Protein 2AR1 (pdb70)

B-factor: mean 22.37, std 7.72, range [10.81, 53.21]

Organism: Leishmania major (NCBI:txid5664)

Solvent-accessible surface area: 8846 Å² total; per-residue (Å²): 212,69,148,83,85,60,53,20,0,0,41,15,50,30,137,95,40,14,2,66,50,0,34,178,99,156,73,7,43,14,55,15,10,70,26,120,37,0,43,63,31,0,134,56,4,16,86,12,1,55,1,0,0,10,17,20,106,53,186,91,39,0,0,3,0,16,2,37,0,53,124,92,33,60,60,1,117,18,0,73,60,148,131,25,121,59,60,10,112,147,17,57,163,147,170,9,38,10,47,0,0,31,0,80,59,57,27,116,14,110,81,36,7,39,43,128,58,0,120,56,66,192,90,0,107,190,3,14,14,44,99,72,196,146,4,27,0,1,66,9,52,58,75,14,20,58,29,0,47,118,4,20,98,65,65,69,207

CATH classification: 3.10.590.10

Sequence (157 aa):
RAEDIHYWLLKSEPHKFSIDDLAKQKTSPWDGVRNYAARNNMRAMSVGDKVLFYHSNTKEPGVAGLAEVVRLAYDDFTALDKTSEYFDPKATKEKNPWKMVDVKFVARWDTVLTLHELKSRRELQKMALFTQRRLSVQPVSASEYAYILRMNEEQQR

Foldseek 3Di:
DQVDAFEKEAEDAVVVPALVNLVVVQKDKPAQQDDLLLQVLQQVHYFFHKYFYWHPPDPFTAGFAIKTWHFGKDARCLCVVPPDPSHPPPADPVRGSGIITMIGGDTGQPDGPGPVVLCVDPQNVPFPVVVPPSNRMGTDGPSSVVVVVVSSVVVVD

InterPro domains:
  IPR002740 EVE domain [PF01878] (13-157)
  IPR015947 PUA-like superfamily [SSF88697] (9-159)
  IPR047197 Thymocyte nuclear protein 1-like, EVE domain [cd21133] (13-157)
  IPR052181 5-Hydroxymethylcytosine binding [PTHR14087] (5-162)

Secondary structure (DSSP, 8-state):
-TTS--EEEEEE-TTTS-HHHHHHHSEEE------HHHHHHHHH--TT-EEEEEE-SSSS-EEEEEEEEEEEEEE-GGGG-TTSTT--TT--SS----EEEEEEEEEEEEEEEEHHHHTT-GGGTT-HHHH-SS-SEEEE-HHHHHHHHHHHHHHT-

Structure (mmCIF, N/CA/C/O backbone):
data_2AR1
#
_entry.id   2AR1
#
_cell.length_a   31.199
_cell.length_b   64.607
_cell.length_c   72.559
_cell.angle_alpha   90.00
_cell.angle_beta   90.00
_cell.angle_gamma   90.00
#
_symmetry.space_group_name_H-M   'P 21 21 2'
#
loop_
_entity.id
_entity.type
_entity.pdbx_description
1 polymer 'hypothetical protein'
2 non-polymer GLYCEROL
3 water water
#
loop_
_atom_site.group_PDB
_atom_site.id
_atom_site.type_symbol
_atom_site.label_atom_id
_atom_site.label_alt_id
_atom_site.label_comp_id
_atom_site.label_asym_id
_atom_site.label_entity_id
_atom_site.label_seq_id
_atom_site.pdbx_PDB_ins_code
_atom_site.Cartn_x
_atom_site.Cartn_y
_atom_site.Cartn_z
_atom_site.occupancy
_atom_site.B_iso_or_equiv
_atom_site.auth_seq_id
_atom_site.auth_comp_id
_atom_site.auth_asym_id
_atom_site.auth_atom_id
_atom_site.pdbx_PDB_model_num
ATOM 1 N N . ARG A 1 15 ? 13.523 4.695 7.516 1.00 33.69 7 ARG A N 1
ATOM 2 C CA . ARG A 1 15 ? 12.756 5.238 8.670 1.00 31.68 7 ARG A CA 1
ATOM 3 C C . ARG A 1 15 ? 13.217 6.623 9.125 1.00 29.02 7 ARG A C 1
ATOM 4 O O . ARG A 1 15 ? 12.688 7.610 8.593 1.00 25.71 7 ARG A O 1
ATOM 12 N N . ALA A 1 16 ? 14.152 6.736 10.085 1.00 26.65 8 ALA A N 1
ATOM 13 C CA . ALA A 1 16 ? 14.354 8.045 10.762 1.00 26.55 8 ALA A CA 1
ATOM 14 C C . ALA A 1 16 ? 15.077 9.042 9.852 1.00 24.42 8 ALA A C 1
ATOM 15 O O . ALA A 1 16 ? 15.141 10.234 10.147 1.00 25.03 8 ALA A O 1
ATOM 17 N N . GLU A 1 17 ? 15.568 8.546 8.721 1.00 24.74 9 GLU A N 1
ATOM 18 C CA . GLU A 1 17 ? 16.294 9.374 7.765 1.00 24.53 9 GLU A CA 1
ATOM 19 C C . GLU A 1 17 ? 15.280 10.189 6.967 1.00 23.95 9 GLU A C 1
ATOM 20 O O . GLU A 1 17 ? 15.651 11.177 6.374 1.00 24.04 9 GLU A O 1
ATOM 26 N N . ASP A 1 18 ? 14.002 9.789 7.016 1.00 21.13 10 ASP A N 1
ATOM 27 C CA . ASP A 1 18 ? 12.932 10.461 6.318 1.00 23.04 10 ASP A CA 1
ATOM 28 C C . ASP A 1 18 ? 12.020 11.122 7.351 1.00 21.41 10 ASP A C 1
ATOM 29 O O . ASP A 1 18 ? 11.857 10.559 8.418 1.00 21.10 10 ASP A O 1
ATOM 34 N N . ILE A 1 19 ? 11.533 12.327 7.029 1.00 22.44 11 ILE A N 1
ATOM 35 C CA . ILE A 1 19 ? 10.652 13.089 7.884 1.00 20.33 11 ILE A CA 1
ATOM 36 C C . ILE A 1 19 ? 9.289 12.397 7.829 1.00 21.28 11 ILE A C 1
ATOM 37 O O . ILE A 1 19 ? 8.828 12.052 6.776 1.00 21.33 11 ILE A O 1
ATOM 42 N N . HIS A 1 20 ? 8.688 12.168 8.989 1.00 17.83 12 HIS A N 1
ATOM 43 C CA . HIS A 1 20 ? 7.338 11.605 9.116 1.00 19.61 12 HIS A CA 1
ATOM 44 C C . HIS A 1 20 ? 6.351 12.598 9.715 1.00 18.00 12 HIS A C 1
ATOM 45 O O . HIS A 1 20 ? 6.735 13.688 10.179 1.00 19.40 12 HIS A O 1
ATOM 52 N N . TYR A 1 21 ? 5.081 12.254 9.694 1.00 16.25 13 TYR A N 1
ATOM 53 C CA . TYR A 1 21 ? 4.034 13.230 9.958 1.00 15.24 13 TYR A CA 1
ATOM 54 C C . TYR A 1 21 ? 3.092 12.651 10.948 1.00 16.41 13 TYR A C 1
ATOM 55 O O . TYR A 1 21 ? 2.778 11.424 10.872 1.00 14.77 13 TYR A O 1
ATOM 64 N N . TRP A 1 22 ? 2.554 13.500 11.815 1.00 17.54 14 TRP A N 1
ATOM 65 C CA . TRP A 1 22 ? 1.634 13.066 12.905 1.00 16.93 14 TRP A CA 1
ATOM 66 C C . TRP A 1 22 ? 0.602 14.108 13.224 1.00 16.48 14 TRP A C 1
ATOM 67 O O . TRP A 1 22 ? 0.783 15.295 12.910 1.00 19.15 14 TRP A O 1
ATOM 78 N N . LEU A 1 23 ? -0.424 13.629 13.913 1.00 18.13 15 LEU A N 1
ATOM 79 C CA . LEU A 1 23 ? -1.389 14.544 14.470 1.00 15.91 15 LEU A CA 1
ATOM 80 C C . LEU A 1 23 ? -1.446 14.340 15.992 1.00 17.08 15 LEU A C 1
ATOM 81 O O . LEU A 1 23 ? -1.654 13.191 16.475 1.00 18.40 15 LEU A O 1
ATOM 86 N N . LEU A 1 24 ? -1.436 15.429 16.727 1.00 17.83 16 LEU A N 1
ATOM 87 C CA . LEU A 1 24 ? -1.499 15.396 18.171 1.00 19.29 16 LEU A CA 1
ATOM 88 C C . LEU A 1 24 ? -2.746 16.165 18.586 1.00 17.12 16 LEU A C 1
ATOM 89 O O . LEU A 1 24 ? -2.919 17.350 18.222 1.00 16.69 16 LEU A O 1
ATOM 94 N N . LYS A 1 25 ? -3.598 15.551 19.380 1.00 18.83 17 LYS A N 1
ATOM 95 C CA . LYS A 1 25 ? -4.823 16.177 19.879 1.00 17.65 17 LYS A CA 1
ATOM 96 C C . LYS A 1 25 ? -4.547 16.858 21.221 1.00 19.25 17 LYS A C 1
ATOM 97 O O . LYS A 1 25 ? -3.800 16.318 22.061 1.00 19.34 17 LYS A O 1
ATOM 103 N N . SER A 1 26 ? -5.143 18.048 21.417 1.00 20.84 18 SER A N 1
ATOM 104 C CA . SER A 1 26 ? -5.016 18.761 22.685 1.00 18.03 18 SER A CA 1
ATOM 105 C C . SER A 1 26 ? -6.293 19.499 22.908 1.00 18.28 18 SER A C 1
ATOM 106 O O . SER A 1 26 ? -6.828 20.047 21.948 1.00 20.74 18 SER A O 1
ATOM 109 N N . GLU A 1 27 ? -6.793 19.543 24.139 1.00 18.02 19 GLU A N 1
ATOM 110 C CA . GLU A 1 27 ? -8.029 20.317 24.380 1.00 17.76 19 GLU A CA 1
ATOM 111 C C . GLU A 1 27 ? -7.610 21.771 24.626 1.00 16.77 19 GLU A C 1
ATOM 112 O O . GLU A 1 27 ? -6.836 22.041 25.564 1.00 19.12 19 GLU A O 1
ATOM 118 N N . PRO A 1 28 ? -8.075 22.700 23.777 1.00 18.86 20 PRO A N 1
ATOM 119 C CA . PRO A 1 28 ? -7.480 24.046 23.908 1.00 18.10 20 PRO A CA 1
ATOM 120 C C . PRO A 1 28 ? -7.718 24.848 25.182 1.00 19.86 20 PRO A C 1
ATOM 121 O O . PRO A 1 28 ? -7.029 25.817 25.417 1.00 19.68 20 PRO A O 1
ATOM 125 N N . HIS A 1 29 ? -8.683 24.485 25.993 1.00 20.63 21 HIS A N 1
ATOM 126 C 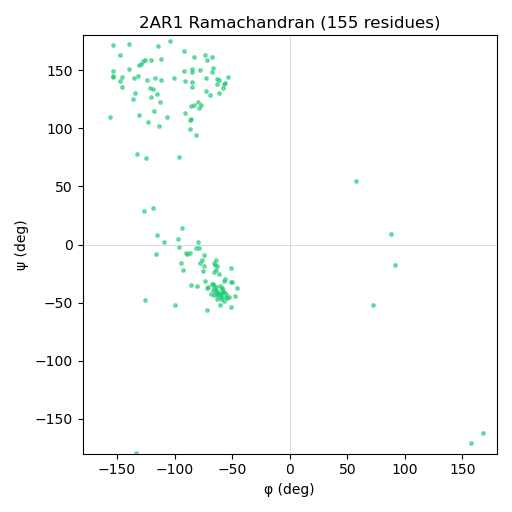CA . HIS A 1 29 ? -8.874 25.163 27.263 1.00 20.05 21 HIS A CA 1
ATOM 127 C C . HIS A 1 29 ? -7.820 24.698 28.284 1.00 21.22 21 HIS A C 1
ATOM 128 O O . HIS A 1 29 ? -7.627 25.319 29.322 1.00 22.74 21 HIS A O 1
ATOM 135 N N . LYS A 1 30 ? -7.125 23.618 27.959 1.00 20.21 22 LYS A N 1
ATOM 136 C CA . LYS A 1 30 ? -6.012 23.093 28.755 1.00 20.66 22 LYS A CA 1
ATOM 137 C C . LYS A 1 30 ? -4.709 23.521 28.149 1.00 21.50 22 LYS A C 1
ATOM 138 O O . LYS A 1 30 ? -3.868 24.087 28.848 1.00 19.86 22 LYS A O 1
ATOM 144 N N . PHE A 1 31 ? -4.544 23.270 26.849 1.00 21.44 23 PHE A N 1
ATOM 145 C CA . PHE A 1 31 ? -3.309 23.613 26.170 1.00 19.51 23 PHE A CA 1
ATOM 146 C C . PHE A 1 31 ? -3.590 23.766 24.693 1.00 17.77 23 PHE A C 1
ATOM 147 O O . PHE A 1 31 ? -3.918 22.798 23.995 1.00 18.99 23 PHE A O 1
ATOM 155 N N . SER A 1 32 ? -3.518 25.014 24.226 1.00 17.37 24 SER A N 1
ATOM 156 C CA . SER A 1 32 ? -3.820 25.326 22.849 1.00 16.09 24 SER A CA 1
ATOM 157 C C . SER A 1 32 ? -2.579 25.578 22.030 1.00 16.99 24 SER A C 1
ATOM 158 O O . SER A 1 32 ? -1.466 25.685 22.541 1.00 20.10 24 SER A O 1
ATOM 161 N N . ILE A 1 33 ? -2.783 25.768 20.735 1.00 18.58 25 ILE A N 1
ATOM 162 C CA . ILE A 1 33 ? -1.660 26.157 19.877 1.00 17.89 25 ILE A CA 1
ATOM 163 C C . ILE A 1 33 ? -0.975 27.471 20.385 1.00 17.64 25 ILE A C 1
ATOM 164 O O . ILE A 1 33 ? 0.203 27.621 20.256 1.00 18.02 25 ILE A O 1
ATOM 169 N N . ASP A 1 34 ? -1.728 28.354 21.026 1.00 18.13 26 ASP A N 1
ATOM 170 C CA . ASP A 1 34 ? -1.172 29.631 21.530 1.00 16.72 26 ASP A CA 1
ATOM 171 C C . ASP A 1 34 ? -0.298 29.442 22.773 1.00 17.86 26 ASP A C 1
ATOM 172 O O . ASP A 1 34 ? 0.617 30.212 23.012 1.00 20.97 26 ASP A O 1
ATOM 177 N N . ASP A 1 35 ? -0.637 28.430 23.582 1.00 17.69 27 ASP A N 1
ATOM 178 C CA . ASP A 1 35 ? 0.221 27.991 24.700 1.00 18.46 27 ASP A CA 1
ATOM 179 C C . ASP A 1 35 ? 1.557 27.477 24.167 1.00 20.11 27 ASP A C 1
ATOM 180 O O . ASP A 1 35 ? 2.589 27.787 24.742 1.00 17.99 27 ASP A O 1
ATOM 185 N N . LEU A 1 36 ? 1.524 26.623 23.126 1.00 19.79 28 LEU A N 1
ATOM 186 C CA . LEU A 1 36 ? 2.816 26.158 22.534 1.00 19.88 28 LEU A CA 1
ATOM 187 C C . LEU A 1 36 ? 3.647 27.306 21.986 1.00 19.65 28 LEU A C 1
ATOM 188 O O . LEU A 1 36 ? 4.863 27.405 22.213 1.00 19.62 28 LEU A O 1
ATOM 193 N N . ALA A 1 37 ? 2.945 28.198 21.271 1.00 19.90 29 ALA A N 1
ATOM 194 C CA . ALA A 1 37 ? 3.559 29.398 20.706 1.00 19.05 29 ALA A CA 1
ATOM 195 C C . ALA A 1 37 ? 4.243 30.186 21.799 1.00 18.84 29 ALA A C 1
ATOM 196 O O . ALA A 1 37 ? 5.391 30.620 21.630 1.00 16.56 29 ALA A O 1
ATOM 198 N N . LYS A 1 38 ? 3.557 30.353 22.925 1.00 19.97 30 LYS A N 1
ATOM 199 C CA . LYS A 1 38 ? 4.093 31.181 24.022 1.00 21.27 30 LYS A CA 1
ATOM 200 C C . LYS A 1 38 ? 5.298 30.497 24.648 1.00 20.45 30 LYS A C 1
ATOM 201 O O . LYS A 1 38 ? 6.306 31.166 24.894 1.00 18.64 30 LYS A O 1
ATOM 207 N N . GLN A 1 39 ? 5.203 29.174 24.857 1.00 20.92 31 GLN A N 1
ATOM 208 C CA . GLN A 1 39 ? 6.290 28.358 25.437 1.00 21.46 31 GLN A CA 1
ATOM 209 C C . GLN A 1 39 ? 7.454 28.077 24.459 1.00 19.70 31 GLN A C 1
ATOM 210 O O . GLN A 1 39 ? 8.561 27.809 24.898 1.00 18.20 31 GLN A O 1
ATOM 216 N N . LYS A 1 40 ? 7.186 28.161 23.154 1.00 19.46 32 LYS A N 1
ATOM 217 C CA . LYS A 1 40 ? 8.119 27.881 22.068 1.00 17.82 32 LYS A CA 1
ATOM 218 C C . LYS A 1 40 ? 8.413 26.378 21.902 1.00 17.30 32 LYS A C 1
ATOM 219 O O . LYS A 1 40 ? 8.267 25.860 20.811 1.00 18.71 32 LYS A O 1
ATOM 225 N N . THR A 1 41 ? 8.790 25.711 22.993 1.00 17.30 33 THR A N 1
ATOM 226 C CA . THR A 1 41 ? 8.815 24.247 23.050 1.00 18.27 33 THR A CA 1
ATOM 227 C C . THR A 1 41 ? 8.062 23.750 24.295 1.00 18.13 33 THR A C 1
ATOM 228 O O . THR A 1 41 ? 8.012 24.436 25.339 1.00 18.91 33 THR A O 1
ATOM 232 N N . SER A 1 42 ? 7.573 22.516 24.223 1.00 19.85 34 SER A N 1
ATOM 233 C CA . SER A 1 42 ? 6.892 21.924 25.349 1.00 18.66 34 SER A CA 1
ATOM 234 C C . SER A 1 42 ? 7.028 20.403 25.272 1.00 18.29 34 SER A C 1
ATOM 235 O O . SER A 1 42 ? 6.994 19.849 24.185 1.00 22.09 34 SER A O 1
ATOM 238 N N . PRO A 1 43 ? 7.163 19.742 26.428 1.00 18.05 35 PRO A N 1
ATOM 239 C CA . PRO A 1 43 ? 7.006 18.267 26.410 1.00 18.78 35 PRO A CA 1
ATOM 240 C C . PRO A 1 43 ? 5.551 17.965 26.060 1.00 18.55 35 PRO A C 1
ATOM 241 O O . PRO A 1 43 ? 4.701 18.742 26.395 1.00 19.61 35 PRO A O 1
ATOM 245 N N . TRP A 1 44 ? 5.269 16.823 25.437 1.00 18.99 36 TRP A N 1
ATOM 246 C CA . TRP A 1 44 ? 3.896 16.445 25.168 1.00 18.59 36 TRP A CA 1
ATOM 247 C C . TRP A 1 44 ? 3.381 15.509 26.267 1.00 19.38 36 TRP A C 1
ATOM 248 O O . TRP A 1 44 ? 3.279 14.285 26.070 1.00 17.43 36 TRP A O 1
ATOM 259 N N . ASP A 1 45 ? 3.084 16.103 27.431 1.00 18.02 37 ASP A N 1
ATOM 260 C CA . ASP A 1 45 ? 2.726 15.334 28.610 1.00 18.23 37 ASP A CA 1
ATOM 261 C C . ASP A 1 45 ? 1.256 14.950 28.601 1.00 15.57 37 ASP A C 1
ATOM 262 O O . ASP A 1 45 ? 0.463 15.494 27.863 1.00 17.84 37 ASP A O 1
ATOM 267 N N . GLY A 1 46 ? 0.942 13.948 29.403 1.00 17.66 38 GLY A N 1
ATOM 268 C CA . GLY A 1 46 ? -0.429 13.590 29.727 1.00 15.27 38 GLY A CA 1
ATOM 269 C C . GLY A 1 46 ? -1.149 12.630 28.816 1.00 15.67 38 GLY A C 1
ATOM 270 O O . GLY A 1 46 ? -2.365 12.472 28.956 1.00 17.03 38 GLY A O 1
ATOM 271 N N . VAL A 1 47 ? -0.439 12.012 27.870 1.00 17.40 39 VAL A N 1
ATOM 272 C CA . VAL A 1 47 ? -0.997 10.977 27.009 1.00 17.40 39 VAL A CA 1
ATOM 273 C C . VAL A 1 47 ? -1.077 9.678 27.798 1.00 18.36 39 VAL A C 1
ATOM 274 O O . VAL A 1 47 ? -0.083 9.228 28.314 1.00 17.47 39 VAL A O 1
ATOM 278 N N . ARG A 1 48 ? -2.275 9.143 27.944 1.00 17.33 40 ARG A N 1
ATOM 279 C CA . ARG A 1 48 ? -2.526 7.952 28.778 1.00 17.68 40 ARG A CA 1
ATOM 280 C C . ARG A 1 48 ? -3.251 6.847 28.030 1.00 17.82 40 ARG A C 1
ATOM 281 O O . ARG A 1 48 ? -3.988 6.066 28.612 1.00 17.34 40 ARG A O 1
ATOM 289 N N . ASN A 1 49 ? -3.022 6.814 26.739 1.00 18.61 41 ASN A N 1
ATOM 290 C CA . ASN A 1 49 ? -3.479 5.745 25.857 1.00 16.30 41 ASN A CA 1
ATOM 291 C C . ASN A 1 49 ? -2.219 5.097 25.361 1.00 15.33 41 ASN A C 1
ATOM 292 O O . ASN A 1 49 ? -1.313 5.729 24.864 1.00 13.49 41 ASN A O 1
ATOM 297 N N . TYR A 1 50 ? -2.163 3.761 25.473 1.00 15.31 42 TYR A N 1
ATOM 298 C CA . TYR A 1 50 ? -0.915 3.094 25.176 1.00 14.19 42 TYR A CA 1
ATOM 299 C C . TYR A 1 50 ? -0.512 3.078 23.667 1.00 14.12 42 TYR A C 1
ATOM 300 O O . TYR A 1 50 ? 0.665 3.121 23.294 1.00 12.90 42 TYR A O 1
ATOM 309 N N . ALA A 1 51 ? -1.494 2.946 22.800 1.00 19.31 43 ALA A N 1
ATOM 310 C CA . ALA A 1 51 ? -1.279 3.072 21.353 1.00 19.02 43 ALA A CA 1
ATOM 311 C C . ALA A 1 51 ? -0.714 4.430 21.044 1.00 16.76 43 ALA A C 1
ATOM 312 O O . ALA A 1 51 ? 0.276 4.523 20.305 1.00 16.30 43 ALA A O 1
ATOM 314 N N . ALA A 1 52 ? -1.277 5.494 21.633 1.00 16.11 44 ALA A N 1
ATOM 315 C CA . ALA A 1 52 ? -0.733 6.843 21.416 1.00 15.59 44 ALA A CA 1
ATOM 316 C C . ALA A 1 52 ? 0.700 6.993 21.940 1.00 15.29 44 ALA A C 1
ATOM 317 O O . ALA A 1 52 ? 1.580 7.665 21.336 1.00 16.72 44 ALA A O 1
ATOM 319 N N . ARG A 1 53 ? 0.919 6.452 23.124 1.00 14.18 45 ARG A N 1
ATOM 320 C CA . ARG A 1 53 ? 2.243 6.386 23.712 1.00 15.16 45 ARG A CA 1
ATOM 321 C C . ARG A 1 53 ? 3.268 5.730 22.753 1.00 16.65 45 ARG A C 1
ATOM 322 O O . ARG A 1 53 ? 4.428 6.166 22.627 1.00 14.77 45 ARG A O 1
ATOM 330 N N . ASN A 1 54 ? 2.844 4.613 22.144 1.00 15.63 46 ASN A N 1
ATOM 331 C CA . ASN A 1 54 ? 3.696 3.878 21.223 1.00 15.71 46 ASN A CA 1
ATOM 332 C C . ASN A 1 54 ? 3.974 4.679 19.952 1.00 18.31 46 ASN A C 1
ATOM 333 O O . ASN A 1 54 ? 5.120 4.678 19.449 1.00 17.96 46 ASN A O 1
ATOM 338 N N . ASN A 1 55 ? 2.963 5.387 19.458 1.00 17.61 47 ASN A N 1
ATOM 339 C CA . ASN A 1 55 ? 3.160 6.392 18.371 1.00 18.44 47 ASN A CA 1
ATOM 340 C C . ASN A 1 55 ? 4.225 7.458 18.758 1.00 18.46 47 ASN A C 1
ATOM 341 O O . ASN A 1 55 ? 5.209 7.701 18.010 1.00 18.36 47 ASN A O 1
ATOM 346 N N . MET A 1 56 ? 4.187 7.951 19.993 1.00 17.22 48 MET A N 1
ATOM 347 C CA . MET A 1 56 ? 5.243 8.869 20.418 1.00 16.61 48 MET A CA 1
ATOM 348 C C . MET A 1 56 ? 6.628 8.248 20.467 1.00 16.40 48 MET A C 1
ATOM 349 O O . MET A 1 56 ? 7.574 8.902 20.108 1.00 18.51 48 MET A O 1
ATOM 354 N N . ARG A 1 57 ? 6.715 6.984 20.859 1.00 15.58 49 ARG A N 1
ATOM 355 C CA . ARG A 1 57 ? 8.004 6.248 20.826 1.00 17.07 49 ARG A CA 1
ATOM 356 C C . ARG A 1 57 ? 8.485 6.050 19.386 1.00 17.10 49 ARG A C 1
ATOM 357 O O . ARG A 1 57 ? 9.649 5.861 19.164 1.00 17.94 49 ARG A O 1
ATOM 365 N N . ALA A 1 58 ? 7.561 6.088 18.433 1.00 17.06 50 ALA A N 1
ATOM 366 C CA . ALA A 1 58 ? 7.917 5.955 17.008 1.00 17.92 50 ALA A CA 1
ATOM 367 C C . ALA A 1 58 ? 8.299 7.308 16.332 1.00 19.12 50 ALA A C 1
ATOM 368 O O . ALA A 1 58 ? 8.674 7.315 15.171 1.00 22.77 50 ALA A O 1
ATOM 370 N N . MET A 1 59 ? 8.122 8.423 17.024 1.00 16.46 51 MET A N 1
ATOM 371 C CA . MET A 1 59 ? 8.383 9.715 16.434 1.00 15.57 51 MET A CA 1
ATOM 372 C C . MET A 1 59 ? 9.870 9.904 16.442 1.00 16.45 51 MET A C 1
ATOM 373 O O . MET A 1 59 ? 10.533 9.390 17.316 1.00 18.78 51 MET A O 1
ATOM 378 N N . SER A 1 60 ? 10.358 10.66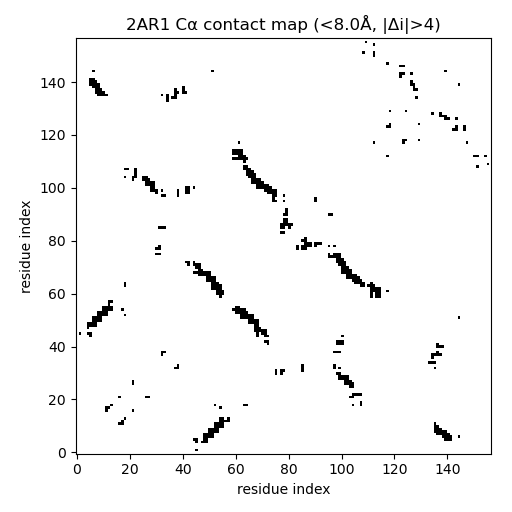0 15.452 1.00 15.26 52 SER A N 1
ATOM 379 C CA . SER A 1 60 ? 11.753 11.084 15.333 1.00 12.28 52 SER A CA 1
ATOM 380 C C . SER A 1 60 ? 11.909 12.582 15.319 1.00 13.23 52 SER A C 1
ATOM 381 O O . SER A 1 60 ? 11.045 13.302 14.853 1.00 14.94 52 SER A O 1
ATOM 384 N N . VAL A 1 61 ? 13.132 13.036 15.648 1.00 14.37 53 VAL A N 1
ATOM 385 C CA . VAL A 1 61 ? 13.390 14.494 15.678 1.00 15.72 53 VAL A CA 1
ATOM 386 C C . VAL A 1 61 ? 13.192 14.992 14.265 1.00 16.90 53 VAL A C 1
ATOM 387 O O . VAL A 1 61 ? 13.590 14.347 13.312 1.00 15.92 53 VAL A O 1
ATOM 391 N N . GLY A 1 62 ? 12.533 16.144 14.146 1.00 17.74 54 GLY A N 1
ATOM 392 C CA . GLY A 1 62 ? 12.248 16.723 12.838 1.00 19.63 54 GLY A CA 1
ATOM 393 C C . GLY A 1 62 ? 10.916 16.318 12.249 1.00 17.09 54 GLY A C 1
ATOM 394 O O . GLY A 1 62 ? 10.408 16.932 11.289 1.00 18.69 54 GLY A O 1
ATOM 395 N N . ASP A 1 63 ? 10.322 15.244 12.767 1.00 17.03 55 ASP A N 1
ATOM 396 C CA . ASP A 1 63 ? 8.956 14.943 12.349 1.00 17.46 55 ASP A CA 1
ATOM 397 C C . ASP A 1 63 ? 7.896 16.091 12.502 1.00 19.66 55 ASP A C 1
ATOM 398 O O . ASP A 1 63 ? 7.911 16.909 13.461 1.00 17.68 55 ASP A O 1
ATOM 403 N N . LYS A 1 64 ? 7.003 16.116 11.533 1.00 16.21 56 LYS A N 1
ATOM 404 C CA . LYS A 1 64 ? 6.060 17.260 11.420 1.00 18.96 56 LYS A CA 1
ATOM 405 C C . LYS A 1 64 ? 4.832 16.881 12.188 1.00 18.52 56 LYS A C 1
ATOM 406 O O . LYS A 1 64 ? 4.430 15.716 12.191 1.00 18.26 56 LYS A O 1
ATOM 412 N N . VAL A 1 65 ? 4.141 17.866 12.773 1.00 15.70 57 VAL A N 1
ATOM 413 C CA . VAL A 1 65 ? 3.004 17.638 13.628 1.00 16.32 57 VAL A CA 1
ATOM 414 C C . VAL A 1 65 ? 1.863 18.619 13.317 1.00 17.93 57 VAL A C 1
ATOM 415 O O . VAL A 1 65 ? 2.090 19.837 13.330 1.00 18.58 57 VAL A O 1
ATOM 419 N N . LEU A 1 66 ? 0.681 18.093 13.043 1.00 15.72 58 LEU A N 1
ATOM 420 C CA . LEU A 1 66 ? -0.642 18.847 13.023 1.00 15.00 58 LEU A CA 1
ATOM 421 C C . LEU A 1 66 ? -1.076 18.987 14.442 1.00 16.66 58 LEU A C 1
ATOM 422 O O . LEU A 1 66 ? -1.272 18.004 15.148 1.00 18.09 58 LEU A O 1
ATOM 427 N N . PHE A 1 67 ? -1.275 20.260 14.859 1.00 15.83 59 PHE A N 1
ATOM 428 C CA . PHE A 1 67 ? -1.746 20.550 16.194 1.00 17.34 59 PHE A CA 1
ATOM 429 C C . PHE A 1 67 ? -3.299 20.592 16.097 1.00 17.54 59 PHE A C 1
ATOM 430 O O . PHE A 1 67 ? -3.862 21.508 15.502 1.00 18.51 59 PHE A O 1
ATOM 438 N N . TYR A 1 68 ? -3.960 19.659 16.724 1.00 18.73 60 TYR A N 1
ATOM 439 C CA . TYR A 1 68 ? -5.397 19.497 16.582 1.00 16.95 60 TYR A CA 1
ATOM 440 C C . TYR A 1 68 ? -6.071 19.817 17.877 1.00 19.77 60 TYR A C 1
ATOM 441 O O . TYR A 1 68 ? -5.789 19.187 18.878 1.00 19.05 60 TYR A O 1
ATOM 450 N N . HIS A 1 69 ? -7.002 20.806 17.839 1.00 18.42 61 HIS A N 1
ATOM 451 C CA . HIS A 1 69 ? -7.860 21.098 18.970 1.00 17.46 61 HIS A CA 1
ATOM 452 C C . HIS A 1 69 ? -9.072 20.177 19.032 1.00 21.21 61 HIS A C 1
ATOM 453 O O . HIS A 1 69 ? -9.882 20.126 18.084 1.00 18.32 61 HIS A O 1
ATOM 460 N N . SER A 1 70 ? -9.172 19.438 20.147 1.00 22.98 62 SER A N 1
ATOM 461 C CA . SER A 1 70 ? -10.242 18.511 20.404 1.00 25.45 62 SER A CA 1
ATOM 462 C C . SER A 1 70 ? -11.140 18.965 21.530 1.00 24.78 62 SER A C 1
ATOM 463 O O . SER A 1 70 ? -10.748 19.855 22.330 1.00 22.09 62 SER A O 1
ATOM 466 N N . ASN A 1 71 ? -12.362 18.405 21.556 1.00 27.15 63 ASN A N 1
ATOM 467 C CA . ASN A 1 71 ? -13.254 18.567 22.691 1.00 27.96 63 ASN A CA 1
ATOM 468 C C . ASN A 1 71 ? -13.492 20.070 22.927 1.00 27.09 63 ASN A C 1
ATOM 469 O O . ASN A 1 71 ? -13.294 20.626 24.021 1.00 26.25 63 ASN A O 1
ATOM 474 N N . THR A 1 72 ? -13.931 20.729 21.866 1.00 28.21 64 THR A N 1
ATOM 475 C CA . THR A 1 72 ? -14.124 22.173 21.894 1.00 26.12 64 THR A CA 1
ATOM 476 C C . THR A 1 72 ? -15.190 22.562 20.881 1.00 23.74 64 THR A C 1
ATOM 477 O O . THR A 1 72 ? -15.558 21.730 20.058 1.00 24.87 64 THR A O 1
ATOM 481 N N . LYS A 1 73 ? -15.623 23.825 20.896 1.00 23.12 65 LYS A N 1
ATOM 482 C CA . LYS A 1 73 ? -16.600 24.337 19.946 1.00 24.20 65 LYS A CA 1
ATOM 483 C C . LYS A 1 73 ? -16.184 24.236 18.486 1.00 24.24 65 LYS A C 1
ATOM 484 O O . LYS A 1 73 ? -17.016 24.010 17.625 1.00 27.32 65 LYS A O 1
ATOM 490 N N . GLU A 1 74 ? -14.911 24.474 18.196 1.00 24.07 66 GLU A N 1
ATOM 491 C CA . GLU A 1 74 ? -14.430 24.474 16.826 1.00 24.02 66 GLU A CA 1
ATOM 492 C C . GLU A 1 74 ? -13.259 23.481 16.729 1.00 21.65 66 GLU A C 1
ATOM 493 O O . GLU A 1 74 ? -12.083 23.879 16.708 1.00 19.86 66 GLU A O 1
ATOM 499 N N . PRO A 1 75 ? -13.571 22.196 16.746 1.00 21.33 67 PRO A N 1
ATOM 500 C CA . PRO A 1 75 ? -12.475 21.251 16.649 1.00 19.73 67 PRO A CA 1
ATOM 501 C C . PRO A 1 75 ? -11.862 21.354 15.269 1.00 18.48 67 PRO A C 1
ATOM 502 O O . PRO A 1 75 ? -12.547 21.564 14.302 1.00 19.17 67 PRO A O 1
ATOM 506 N N . GLY A 1 76 ? -10.574 21.106 15.187 1.00 18.83 68 GLY A N 1
ATOM 507 C CA . GLY A 1 76 ? -9.916 20.974 13.927 1.00 17.54 68 GLY A CA 1
ATOM 508 C C . GLY A 1 76 ? -8.428 21.251 14.115 1.00 16.32 68 GLY A C 1
ATOM 509 O O . GLY A 1 76 ? -7.928 21.343 15.259 1.00 16.85 68 GLY A O 1
ATOM 510 N N . VAL A 1 77 ? -7.716 21.358 13.001 1.00 17.96 69 VAL A N 1
ATOM 511 C CA . VAL A 1 77 ? -6.264 21.686 13.000 1.00 16.24 69 VAL A CA 1
ATOM 512 C C . VAL A 1 77 ? -6.013 23.201 13.207 1.00 14.96 69 VAL A C 1
ATOM 513 O O . VAL A 1 77 ? -6.498 24.048 12.384 1.00 16.67 69 VAL A O 1
ATOM 517 N N . ALA A 1 78 ? -5.340 23.471 14.297 1.00 17.37 70 ALA A N 1
ATOM 518 C CA . ALA A 1 78 ? -5.031 24.880 14.737 1.00 15.24 70 ALA A CA 1
ATOM 519 C C . ALA A 1 78 ? -3.673 25.462 14.319 1.00 17.76 70 ALA A C 1
ATOM 520 O O . ALA A 1 78 ? -3.444 26.676 14.332 1.00 16.93 70 ALA A O 1
ATOM 522 N N . GLY A 1 79 ? -2.804 24.593 13.917 1.00 15.42 71 GLY A N 1
ATOM 523 C CA . GLY A 1 79 ? -1.390 24.977 13.610 1.00 14.60 71 GLY A CA 1
ATOM 524 C C . GLY A 1 79 ? -0.506 23.801 13.445 1.00 16.74 71 GLY A C 1
ATOM 525 O O . GLY A 1 79 ? -0.941 22.678 13.281 1.00 15.67 71 GLY A O 1
ATOM 526 N N . LEU A 1 80 ? 0.752 24.072 13.541 1.00 16.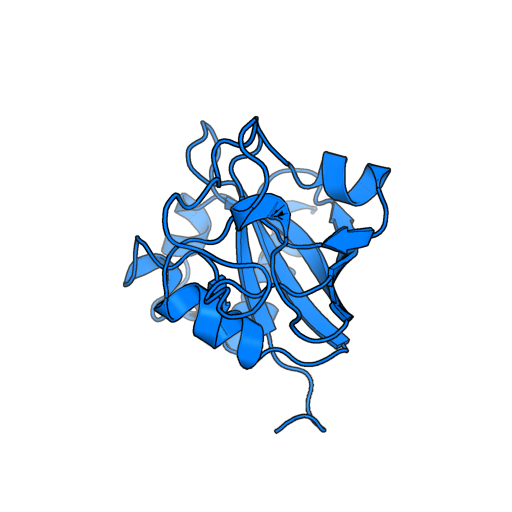88 72 LEU A N 1
ATOM 527 C CA . LEU A 1 80 ? 1.797 23.148 13.219 1.00 16.40 72 LEU A CA 1
ATOM 528 C C . LEU A 1 80 ? 2.872 23.180 14.302 1.00 18.74 72 LEU A C 1
ATOM 529 O O . LEU A 1 80 ? 3.195 24.230 14.878 1.00 15.76 72 LEU A O 1
ATOM 534 N N . ALA A 1 81 ? 3.409 21.983 14.569 1.00 16.36 73 ALA A N 1
ATOM 535 C CA . ALA A 1 81 ? 4.554 21.833 15.426 1.00 18.05 73 ALA A CA 1
ATOM 536 C C . ALA A 1 81 ? 5.594 20.892 14.774 1.00 17.13 73 ALA A C 1
ATOM 537 O O . ALA A 1 81 ? 5.399 20.359 13.665 1.00 15.56 73 ALA A O 1
ATOM 539 N N . GLU A 1 82 ? 6.659 20.689 15.502 1.00 20.74 74 GLU A N 1
ATOM 540 C CA . GLU A 1 82 ? 7.779 19.833 15.008 1.00 19.53 74 GLU A CA 1
ATOM 541 C C . GLU A 1 82 ? 8.399 19.096 16.177 1.00 18.71 74 GLU A C 1
ATOM 542 O O . GLU A 1 82 ? 8.491 19.626 17.238 1.00 17.54 74 GLU A O 1
ATOM 548 N N . VAL A 1 83 ? 8.675 17.797 16.027 1.00 15.57 75 VAL A N 1
ATOM 549 C CA . VAL A 1 83 ? 9.285 17.079 17.123 1.00 17.79 75 VAL A CA 1
ATOM 550 C C . VAL A 1 83 ? 10.749 17.563 17.325 1.00 17.72 75 VAL A C 1
ATOM 551 O O . VAL A 1 83 ? 11.580 17.606 16.373 1.00 18.93 75 VAL A O 1
ATOM 555 N N . VAL A 1 84 ? 11.106 17.932 18.563 1.00 18.01 76 VAL A N 1
ATOM 556 C CA . VAL A 1 84 ? 12.499 18.287 18.859 1.00 18.64 76 VAL A CA 1
ATOM 557 C C . VAL A 1 84 ? 13.319 17.419 19.856 1.00 18.82 76 VAL A C 1
ATOM 558 O O . VAL A 1 84 ? 14.504 17.593 19.975 1.00 18.89 76 VAL A O 1
ATOM 562 N N . ARG A 1 85 ? 12.672 16.478 20.528 1.00 21.08 77 ARG A N 1
ATOM 563 C CA . ARG A 1 85 ? 13.393 15.496 21.300 1.00 19.52 77 ARG A CA 1
ATOM 564 C C . ARG A 1 85 ? 12.643 14.168 21.253 1.00 18.18 77 ARG A C 1
ATOM 565 O O . ARG A 1 85 ? 11.421 14.131 21.333 1.00 19.63 77 ARG A O 1
ATOM 573 N N . LEU A 1 86 ? 13.416 13.080 21.219 1.00 21.14 78 LEU A N 1
ATOM 574 C CA . LEU A 1 86 ? 12.837 11.767 21.295 1.00 22.86 78 LEU A CA 1
ATOM 575 C C . LEU A 1 86 ? 12.193 11.430 22.638 1.00 21.24 78 LEU A C 1
ATOM 576 O O . LEU A 1 86 ? 12.543 11.988 23.646 1.00 21.07 78 LEU A O 1
ATOM 581 N N . ALA A 1 87 ? 11.322 10.415 22.626 1.00 21.33 79 ALA A N 1
ATOM 582 C CA . ALA A 1 87 ? 10.508 10.067 23.774 1.00 19.34 79 ALA A CA 1
ATOM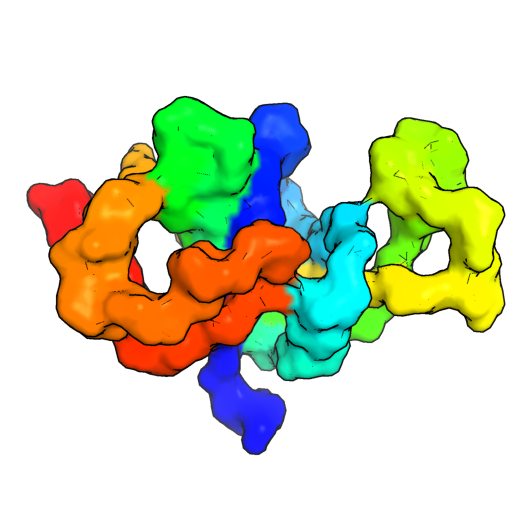 583 C C . ALA A 1 87 ? 11.309 9.743 25.050 1.00 16.19 79 ALA A C 1
ATOM 584 O O . ALA A 1 87 ? 12.387 9.101 25.019 1.00 17.98 79 ALA A O 1
ATOM 586 N N . TYR A 1 88 ? 10.858 10.309 26.163 1.00 16.06 80 TYR A N 1
ATOM 587 C CA . TYR A 1 88 ? 11.437 10.079 27.444 1.00 18.25 80 TYR A CA 1
ATOM 588 C C . TYR A 1 88 ? 10.314 9.949 28.443 1.00 17.31 80 TYR A C 1
ATOM 589 O O . TYR A 1 88 ? 9.168 10.201 28.107 1.00 20.66 80 TYR A O 1
ATOM 598 N N . ASP A 1 89 ? 10.639 9.585 29.673 1.00 18.38 81 ASP A N 1
ATOM 599 C CA . ASP A 1 89 ? 9.610 9.290 30.677 1.00 18.45 81 ASP A CA 1
ATOM 600 C C . ASP A 1 89 ? 8.744 10.492 30.960 1.00 17.30 81 ASP A C 1
ATOM 601 O O . ASP A 1 89 ? 9.269 11.602 31.135 1.00 17.25 81 ASP A O 1
ATOM 606 N N . ASP A 1 90 ? 7.428 10.292 30.931 1.00 16.61 82 ASP A N 1
ATOM 607 C CA . ASP A 1 90 ? 6.483 11.365 31.249 1.00 15.21 82 ASP A CA 1
ATOM 608 C C . ASP A 1 90 ? 6.341 11.483 32.755 1.00 16.84 82 ASP A C 1
ATOM 609 O O . ASP A 1 90 ? 5.504 10.825 33.371 1.00 13.15 82 ASP A O 1
ATOM 614 N N . PHE A 1 91 ? 7.124 12.379 33.354 1.00 15.49 83 PHE A N 1
ATOM 615 C CA . PHE A 1 91 ? 7.105 12.588 34.796 1.00 17.39 83 PHE A CA 1
ATOM 616 C C . PHE A 1 91 ? 5.789 13.123 35.396 1.00 14.71 83 PHE A C 1
ATOM 617 O O . PHE A 1 91 ? 5.637 13.074 36.614 1.00 16.91 83 PHE A O 1
ATOM 625 N N . THR A 1 92 ? 4.845 13.617 34.584 1.00 16.54 84 THR A N 1
ATOM 626 C CA . THR A 1 92 ? 3.562 13.998 35.118 1.00 17.46 84 THR A CA 1
ATOM 627 C C . THR A 1 92 ? 2.814 12.790 35.673 1.00 16.21 84 THR A C 1
ATOM 628 O O . THR A 1 92 ? 1.991 12.933 36.553 1.00 17.10 84 THR A O 1
ATOM 632 N N . ALA A 1 93 ? 3.158 11.593 35.238 1.00 17.41 85 ALA A N 1
ATOM 633 C CA . ALA A 1 93 ? 2.516 10.412 35.786 1.00 17.10 85 ALA A CA 1
ATOM 634 C C . ALA A 1 93 ? 2.783 10.279 37.293 1.00 19.14 85 ALA A C 1
ATOM 635 O O . ALA A 1 93 ? 2.043 9.576 38.013 1.00 19.94 85 ALA A O 1
ATOM 637 N N . LEU A 1 94 ? 3.894 10.864 37.749 1.00 19.95 86 LEU A N 1
ATOM 638 C CA . LEU A 1 94 ? 4.301 10.839 39.162 1.00 20.01 86 LEU A CA 1
ATOM 639 C C . LEU A 1 94 ? 3.877 12.108 39.941 1.00 19.08 86 LEU A C 1
ATOM 640 O O . LEU A 1 94 ? 4.110 12.209 41.155 1.00 18.47 86 LEU A O 1
ATOM 645 N N . ASP A 1 95 ? 3.257 13.076 39.261 1.00 18.27 87 ASP A N 1
ATOM 646 C CA . ASP A 1 95 ? 2.824 14.288 39.923 1.00 17.83 87 ASP A CA 1
ATOM 647 C C . ASP A 1 95 ? 1.433 14.053 40.508 1.00 17.35 87 ASP A C 1
ATOM 648 O O . ASP A 1 95 ? 0.432 14.018 39.793 1.00 16.08 87 ASP A O 1
ATOM 653 N N . LYS A 1 96 ? 1.389 13.927 41.822 1.00 19.30 88 LYS A N 1
ATOM 654 C CA . LYS A 1 96 ? 0.152 13.664 42.545 1.00 20.20 88 LYS A CA 1
ATOM 655 C C . LYS A 1 96 ? -0.883 14.766 42.414 1.00 19.83 88 LYS A C 1
ATOM 656 O O . LYS A 1 96 ? -2.036 14.503 42.674 1.00 22.57 88 LYS A O 1
ATOM 662 N N . THR A 1 97 ? -0.479 15.975 42.014 1.00 18.74 89 THR A N 1
ATOM 663 C CA . THR A 1 97 ? -1.401 17.122 41.774 1.00 18.31 89 THR A CA 1
ATOM 664 C C . THR A 1 97 ? -1.948 17.226 40.347 1.00 17.43 89 THR A C 1
ATOM 665 O O . THR A 1 97 ? -2.825 18.084 40.064 1.00 19.53 89 THR A O 1
ATOM 669 N N . SER A 1 98 ? -1.425 16.380 39.456 1.00 18.81 90 SER A N 1
ATOM 670 C CA . SER A 1 98 ? -1.782 16.345 38.052 1.00 18.21 90 SER A CA 1
ATOM 671 C C . SER A 1 98 ? -3.011 15.497 37.806 1.00 19.34 90 SER A C 1
ATOM 672 O O . SER A 1 98 ? -3.196 14.408 38.367 1.00 17.34 90 SER A O 1
ATOM 675 N N . GLU A 1 99 ? -3.842 15.998 36.925 1.00 21.76 91 GLU A N 1
ATOM 676 C CA . GLU A 1 99 ? -4.857 15.200 36.208 1.00 21.55 91 GLU A CA 1
ATOM 677 C C . GLU A 1 99 ? -4.317 13.945 35.571 1.00 20.49 91 GLU A C 1
ATOM 678 O O . GLU A 1 99 ? -5.044 12.968 35.435 1.00 21.37 91 GLU A O 1
ATOM 684 N N . TYR A 1 100 ? -3.068 13.991 35.142 1.00 20.04 92 TYR A N 1
ATOM 685 C CA . TYR A 1 100 ? -2.457 12.858 34.464 1.00 20.16 92 TYR A CA 1
ATOM 686 C C . TYR A 1 100 ? -1.685 11.922 35.422 1.00 18.97 92 TYR A C 1
ATOM 687 O O . TYR A 1 100 ? -0.958 11.031 34.982 1.00 16.15 92 TYR A O 1
ATOM 696 N N . PHE A 1 101 ? -1.905 12.068 36.725 1.00 18.79 93 PHE A N 1
ATOM 697 C CA . PHE A 1 101 ? -1.299 11.201 37.718 1.00 19.02 93 PHE A CA 1
ATOM 698 C C . PHE A 1 101 ? -1.664 9.760 37.415 1.00 20.40 93 PHE A C 1
ATOM 699 O O . PHE A 1 101 ? -2.785 9.474 37.059 1.00 20.43 93 PHE A O 1
ATOM 707 N N . ASP A 1 102 ? -0.700 8.868 37.544 1.00 20.05 94 ASP A N 1
ATOM 708 C CA . ASP A 1 102 ? -0.944 7.420 37.410 1.00 23.00 94 ASP A CA 1
ATOM 709 C C . ASP A 1 102 ? -0.485 6.752 38.703 1.00 24.38 94 ASP A C 1
ATOM 710 O O . ASP A 1 102 ? 0.724 6.657 38.931 1.00 23.61 94 ASP A O 1
ATOM 715 N N . PRO A 1 103 ? -1.450 6.336 39.565 1.00 26.48 95 PRO A N 1
ATOM 716 C CA . PRO A 1 103 ? -1.254 5.748 40.901 1.00 27.59 95 PRO A CA 1
ATOM 717 C C . PRO A 1 103 ? -0.280 4.594 40.939 1.00 28.45 95 PRO A C 1
ATOM 718 O O . PRO A 1 103 ? 0.247 4.257 42.004 1.00 28.53 95 PRO A O 1
ATOM 722 N N . LYS A 1 104 ? -0.047 3.994 39.782 1.00 29.37 96 LYS A N 1
ATOM 723 C CA . LYS A 1 104 ? 0.743 2.796 39.704 1.00 30.85 96 LYS A CA 1
ATOM 724 C C . LYS A 1 104 ? 2.045 2.940 38.934 1.00 30.82 96 LYS A C 1
ATOM 725 O O . LYS A 1 104 ? 2.700 1.942 38.639 1.00 29.48 96 LYS A O 1
ATOM 731 N N . ALA A 1 105 ? 2.395 4.168 38.570 1.00 30.90 97 ALA A N 1
ATOM 732 C CA . ALA A 1 105 ? 3.667 4.440 37.916 1.00 31.80 97 ALA A CA 1
ATOM 733 C C . ALA A 1 105 ? 4.713 4.615 39.005 1.00 32.58 97 ALA A C 1
ATOM 734 O O . ALA A 1 105 ? 4.398 5.073 40.108 1.00 32.21 97 ALA A O 1
ATOM 736 N N . THR A 1 106 ? 5.953 4.276 38.662 1.00 33.62 98 THR A N 1
ATOM 737 C CA . THR A 1 106 ? 7.092 4.369 39.560 1.00 34.69 98 THR A CA 1
ATOM 738 C C . THR A 1 106 ? 8.189 5.207 38.904 1.00 35.40 98 THR A C 1
ATOM 739 O O . THR A 1 106 ? 8.209 5.353 37.690 1.00 34.22 98 THR A O 1
ATOM 743 N N . LYS A 1 107 ? 9.101 5.752 39.712 1.00 37.05 99 LYS A N 1
ATOM 744 C CA . LYS A 1 107 ? 10.365 6.312 39.200 1.00 37.58 99 LYS A CA 1
ATOM 745 C C . LYS A 1 107 ? 11.027 5.313 38.224 1.00 37.28 99 LYS A C 1
ATOM 746 O O . LYS A 1 107 ? 11.453 5.691 37.124 1.00 37.63 99 LYS A O 1
ATOM 752 N N . GLU A 1 108 ? 11.049 4.037 38.612 1.00 36.29 100 GLU A N 1
ATOM 753 C CA . GLU A 1 108 ? 11.773 2.974 37.889 1.00 35.84 100 GLU A CA 1
ATOM 754 C C . GLU A 1 108 ? 10.937 2.218 36.861 1.00 33.64 100 GLU A C 1
ATOM 755 O O . GLU A 1 108 ? 11.490 1.612 35.954 1.00 31.50 100 GLU A O 1
ATOM 761 N N . LYS A 1 109 ? 9.619 2.247 37.029 1.00 32.33 101 LYS A N 1
ATOM 762 C CA . LYS A 1 109 ? 8.658 1.618 36.103 1.00 31.54 101 LYS A CA 1
ATOM 763 C C . LYS A 1 109 ? 7.525 2.592 35.774 1.00 28.26 101 LYS A C 1
ATOM 764 O O . LYS A 1 109 ? 6.412 2.516 36.330 1.00 28.18 101 LYS A O 1
ATOM 770 N N . ASN A 1 110 ? 7.848 3.529 34.889 1.00 24.33 102 ASN A N 1
ATOM 771 C CA . ASN A 1 110 ? 6.887 4.506 34.367 1.00 22.75 102 ASN A CA 1
ATOM 772 C C . ASN A 1 110 ? 6.550 4.136 32.921 1.00 20.92 102 ASN A C 1
ATOM 773 O O . ASN A 1 110 ? 7.391 4.261 32.048 1.00 21.60 102 ASN A O 1
ATOM 778 N N . PRO A 1 111 ? 5.319 3.665 32.656 1.00 20.71 103 PRO A N 1
ATOM 779 C CA . PRO A 1 111 ? 5.060 3.242 31.302 1.00 20.45 103 PRO A CA 1
ATOM 780 C C . PRO A 1 111 ? 4.895 4.414 30.335 1.00 21.86 103 PRO A C 1
ATOM 781 O O . PRO A 1 111 ? 5.045 4.255 29.131 1.00 22.22 103 PRO A O 1
ATOM 785 N N . TRP A 1 112 ? 4.627 5.597 30.889 1.00 18.17 104 TRP A N 1
ATOM 786 C CA . TRP A 1 112 ? 4.265 6.746 30.069 1.00 17.53 104 TRP A CA 1
ATOM 787 C C . TRP A 1 112 ? 5.506 7.474 29.555 1.00 15.08 104 TRP A C 1
ATOM 788 O O . TRP A 1 112 ? 6.510 7.679 30.283 1.00 16.00 104 TRP A O 1
ATOM 799 N N . LYS A 1 113 ? 5.445 7.816 28.274 1.00 16.63 105 LYS A N 1
ATOM 800 C CA . LYS A 1 113 ? 6.568 8.429 27.556 1.00 19.45 105 LYS A CA 1
ATOM 801 C C . LYS A 1 113 ? 6.091 9.651 26.799 1.00 20.73 105 LYS A C 1
ATOM 802 O O . LYS A 1 113 ? 4.887 9.755 26.450 1.00 19.67 105 LYS A O 1
ATOM 808 N N . MET A 1 114 ? 7.002 10.594 26.536 1.00 18.50 106 MET A N 1
ATOM 809 C CA . MET A 1 114 ? 6.601 11.762 25.790 1.00 19.06 106 MET A CA 1
ATOM 810 C C . MET A 1 114 ? 7.788 12.353 25.043 1.00 16.22 106 MET A C 1
ATOM 811 O O . MET A 1 114 ? 8.922 12.280 25.494 1.00 19.10 106 MET A O 1
ATOM 816 N N . VAL A 1 115 ? 7.456 12.952 23.904 1.00 19.39 107 VAL A N 1
ATOM 817 C CA . VAL A 1 115 ? 8.384 13.785 23.137 1.00 18.81 107 VAL A CA 1
ATOM 818 C C . VAL A 1 115 ? 8.268 15.243 23.532 1.00 19.50 107 VAL A C 1
ATOM 819 O O . VAL A 1 115 ? 7.391 15.616 24.319 1.00 17.14 107 VAL A O 1
ATOM 823 N N . ASP A 1 116 ? 9.270 16.014 23.094 1.00 18.46 108 ASP A N 1
ATOM 824 C CA . ASP A 1 116 ? 9.179 17.514 23.097 1.00 20.16 108 ASP A CA 1
ATOM 825 C C . ASP A 1 116 ? 8.844 17.974 21.715 1.00 20.87 108 ASP A C 1
ATOM 826 O O . ASP A 1 116 ? 9.317 17.431 20.747 1.00 17.15 108 ASP A O 1
ATOM 831 N N . VAL A 1 117 ? 8.015 19.036 21.628 1.00 21.29 109 VAL A N 1
ATOM 832 C CA . VAL A 1 117 ? 7.682 19.600 20.316 1.00 20.33 109 VAL A CA 1
ATOM 833 C C . VAL A 1 117 ? 7.951 21.078 20.356 1.00 17.46 109 VAL A C 1
ATOM 834 O O . VAL A 1 117 ? 8.015 21.670 21.426 1.00 18.01 109 VAL A O 1
ATOM 838 N N . LYS A 1 118 ? 8.141 21.626 19.171 1.00 19.18 110 LYS A N 1
ATOM 839 C CA . LYS A 1 118 ? 8.367 23.055 19.005 1.00 17.11 110 LYS A CA 1
ATOM 840 C C . LYS A 1 118 ? 7.226 23.644 18.189 1.00 18.17 110 LYS A C 1
ATOM 841 O O . LYS A 1 118 ? 6.639 22.978 17.336 1.00 17.41 110 LYS A O 1
ATOM 847 N N . PHE A 1 119 ? 6.822 24.867 18.521 1.00 18.15 111 PHE A N 1
ATOM 848 C CA . PHE A 1 119 ? 5.889 25.600 17.748 1.00 15.95 111 PHE A CA 1
ATOM 849 C C . PHE A 1 119 ? 6.423 25.845 16.350 1.00 16.51 111 PHE A C 1
ATOM 850 O O . PHE A 1 119 ? 7.590 26.242 16.220 1.00 17.32 111 PHE A O 1
ATOM 858 N N . VAL A 1 120 ? 5.563 25.765 15.345 1.00 14.53 112 VAL A N 1
ATOM 859 C CA . VAL A 1 120 ? 5.970 26.082 13.953 1.00 14.63 112 VAL A CA 1
ATOM 860 C C . VAL A 1 120 ? 5.060 27.150 13.333 1.00 18.38 112 VAL A C 1
ATOM 861 O O . VAL A 1 120 ? 5.557 28.101 12.740 1.00 16.93 112 VAL A O 1
ATOM 865 N N . ALA A 1 121 ? 3.749 26.938 13.484 1.00 15.57 113 ALA A N 1
ATOM 866 C CA . ALA A 1 121 ? 2.742 27.855 12.906 1.00 14.74 113 ALA A CA 1
ATOM 867 C C . ALA A 1 121 ? 1.409 27.864 13.661 1.00 16.88 113 ALA A C 1
ATOM 868 O O . ALA A 1 121 ? 0.989 26.861 14.193 1.00 17.86 113 ALA A O 1
ATOM 870 N N . ARG A 1 122 ? 0.800 29.071 13.702 1.00 15.45 114 ARG A N 1
ATOM 871 C CA . ARG A 1 122 ? -0.463 29.303 14.327 1.00 16.38 114 ARG A CA 1
ATOM 872 C C . ARG A 1 122 ? -1.361 29.762 13.180 1.00 13.77 114 ARG A C 1
ATOM 873 O O . ARG A 1 122 ? -1.089 30.802 12.570 1.00 15.83 114 ARG A O 1
ATOM 881 N N . TRP A 1 123 ? -2.383 29.003 12.837 1.00 15.75 115 TRP A N 1
ATOM 882 C CA . TRP A 1 123 ? -3.136 29.323 11.675 1.00 12.95 115 TRP A CA 1
ATOM 883 C C . TRP A 1 123 ? -4.200 30.365 12.076 1.00 13.91 115 TRP A C 1
ATOM 884 O O . TRP A 1 123 ? -4.742 30.329 13.212 1.00 15.41 115 TRP A O 1
ATOM 895 N N . ASP A 1 124 ? -4.575 31.252 11.165 1.00 18.19 116 ASP A N 1
ATOM 896 C CA . ASP A 1 124 ? -5.489 32.361 11.518 1.00 17.48 116 ASP A CA 1
ATOM 897 C C . ASP A 1 124 ? -6.857 31.909 12.066 1.00 17.23 116 ASP A C 1
ATOM 898 O O . ASP A 1 124 ? -7.445 32.542 12.949 1.00 18.20 116 ASP A O 1
ATOM 903 N N . THR A 1 125 ? -7.385 30.825 11.495 1.00 16.35 117 THR A N 1
ATOM 904 C CA . THR A 1 125 ? -8.606 30.225 11.983 1.00 19.60 117 THR A CA 1
ATOM 905 C C . THR A 1 125 ? -8.352 28.740 11.889 1.00 17.92 117 THR A C 1
ATOM 906 O O . THR A 1 125 ? -7.473 28.277 11.111 1.00 16.80 117 THR A O 1
ATOM 910 N N . VAL A 1 126 ?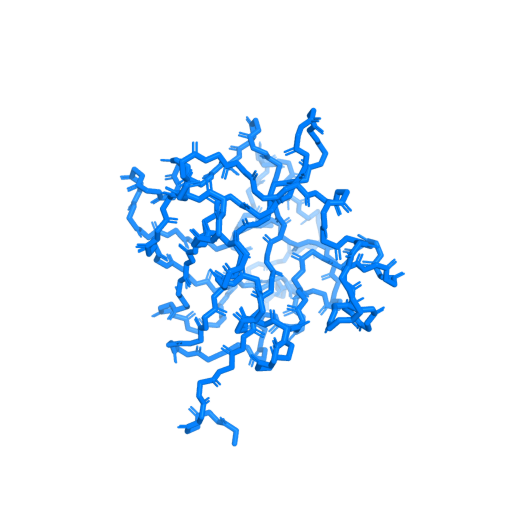 -9.000 28.026 12.771 1.00 16.75 118 VAL A N 1
ATOM 911 C CA . VAL A 1 126 ? -8.872 26.577 12.802 1.00 19.52 118 VAL A CA 1
ATOM 912 C C . VAL A 1 126 ? -9.411 26.030 11.489 1.00 20.44 118 VAL A C 1
ATOM 913 O O . VAL A 1 126 ? -10.376 26.513 10.913 1.00 18.34 118 VAL A O 1
ATOM 917 N N . LEU A 1 127 ? -8.762 25.008 10.996 1.00 19.92 119 LEU A N 1
ATOM 918 C CA . LEU A 1 127 ? -9.284 24.244 9.850 1.00 20.77 119 LEU A CA 1
ATOM 919 C C . LEU A 1 127 ? -10.237 23.166 10.387 1.00 18.76 119 LEU A C 1
ATOM 920 O O . LEU A 1 127 ? -9.784 22.209 11.009 1.00 19.21 119 LEU A O 1
ATOM 925 N N . THR A 1 128 ? -11.546 23.346 10.173 1.00 21.06 120 THR A N 1
ATOM 926 C CA . THR A 1 128 ? -12.458 22.616 10.975 1.00 18.49 120 THR A CA 1
ATOM 927 C C . THR A 1 128 ? -12.478 21.139 10.617 1.00 19.11 120 THR A C 1
ATOM 928 O O . THR A 1 128 ? -12.154 20.752 9.473 1.00 17.65 120 THR A O 1
ATOM 932 N N . LEU A 1 129 ? -12.953 20.361 11.587 1.00 19.44 121 LEU A N 1
ATOM 933 C CA . LEU A 1 129 ? -13.163 18.910 11.415 1.00 18.33 121 LEU A CA 1
ATOM 934 C C . LEU A 1 129 ? -14.128 18.648 10.258 1.00 18.92 121 LEU A C 1
ATOM 935 O O . LEU A 1 129 ? -13.844 17.739 9.431 1.00 16.66 121 LEU A O 1
ATOM 940 N N . HIS A 1 130 ? -15.188 19.468 10.185 1.00 17.84 122 HIS A N 1
ATOM 941 C CA . HIS A 1 130 ? -16.211 19.317 9.101 1.00 19.36 122 HIS A CA 1
ATOM 942 C C . HIS A 1 130 ? -15.488 19.362 7.738 1.00 21.78 122 HIS A C 1
ATOM 943 O O . HIS A 1 130 ? -15.693 18.495 6.881 1.00 20.13 122 HIS A O 1
ATOM 950 N N . GLU A 1 131 ? -14.577 20.329 7.543 1.00 19.41 123 GLU A N 1
ATOM 951 C CA . GLU A 1 131 ? -13.872 20.391 6.280 1.00 17.17 123 GLU A CA 1
ATOM 952 C C . GLU A 1 131 ? -12.950 19.211 6.097 1.00 17.63 123 GLU A C 1
ATOM 953 O O . GLU A 1 131 ? -12.755 18.795 4.952 1.00 20.47 123 GLU A 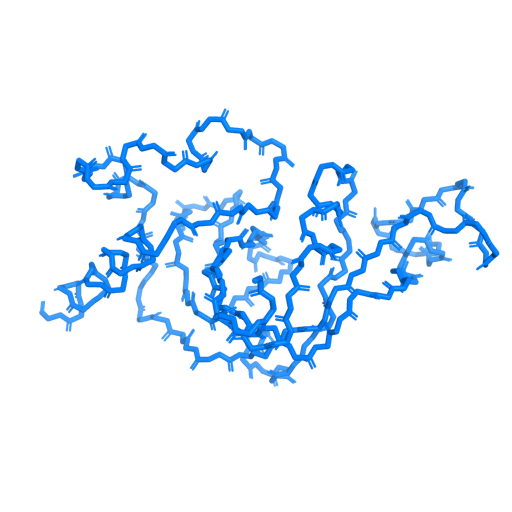O 1
ATOM 959 N N . LEU A 1 132 ? -12.363 18.714 7.193 1.00 16.21 124 LEU A N 1
ATOM 960 C CA . LEU A 1 132 ? -11.390 17.620 7.051 1.00 17.72 124 LEU A CA 1
ATOM 961 C C . LEU A 1 132 ? -12.152 16.390 6.523 1.00 19.75 124 LEU A C 1
ATOM 962 O O . LEU A 1 132 ? -11.575 15.578 5.772 1.00 19.74 124 LEU A O 1
ATOM 967 N N . LYS A 1 133 ? -13.372 16.262 6.981 1.00 18.92 125 LYS A N 1
ATOM 968 C CA . LYS A 1 133 ? -14.244 15.118 6.575 1.00 18.93 125 LYS A CA 1
ATOM 969 C C . LYS A 1 133 ? -14.924 15.273 5.181 1.00 19.92 125 LYS A C 1
ATOM 970 O O . LYS A 1 133 ? -15.735 14.438 4.761 1.00 17.46 125 LYS A O 1
ATOM 976 N N . SER A 1 134 ? -14.619 16.379 4.508 1.00 18.18 126 SER A N 1
ATOM 977 C CA . SER A 1 134 ? -15.218 16.736 3.231 1.00 14.98 126 SER A CA 1
ATOM 978 C C . SER A 1 134 ? -14.126 16.819 2.137 1.00 14.13 126 SER A C 1
ATOM 979 O O . SER A 1 134 ? -14.241 17.572 1.167 1.00 16.05 126 SER A O 1
ATOM 982 N N . ARG A 1 135 ? -13.074 16.006 2.256 1.00 14.64 127 ARG A N 1
ATOM 983 C 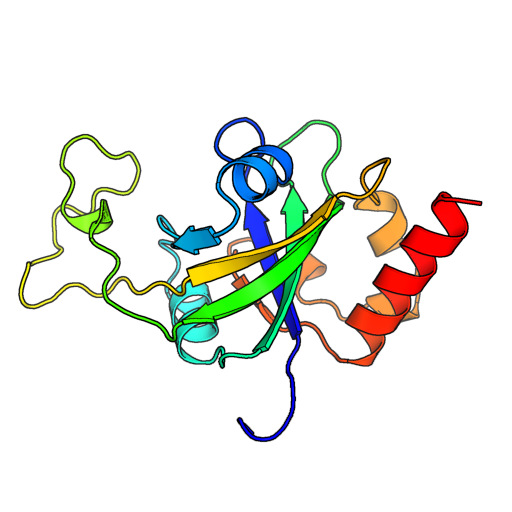CA . ARG A 1 135 ? -12.062 15.945 1.201 1.00 15.48 127 ARG A CA 1
ATOM 984 C C . ARG A 1 135 ? -11.767 14.483 0.941 1.00 16.16 127 ARG A C 1
ATOM 985 O O . ARG A 1 135 ? -11.473 13.720 1.848 1.00 15.63 127 ARG A O 1
ATOM 993 N N . ARG A 1 136 ? -11.785 14.098 -0.303 1.00 15.12 128 ARG A N 1
ATOM 994 C CA . ARG A 1 136 ? -11.514 12.672 -0.655 1.00 15.16 128 ARG A CA 1
ATOM 995 C C . ARG A 1 136 ? -10.108 12.249 -0.196 1.00 16.83 128 ARG A C 1
ATOM 996 O O . ARG A 1 136 ? -9.903 11.083 0.244 1.00 15.75 128 ARG A O 1
ATOM 1004 N N . GLU A 1 137 ? -9.153 13.178 -0.284 1.00 14.58 129 GLU A N 1
ATOM 1005 C CA . GLU A 1 137 ? -7.737 12.957 -0.012 1.00 15.26 129 GLU A CA 1
ATOM 1006 C C . GLU A 1 137 ? -7.502 12.601 1.442 1.00 16.33 129 GLU A C 1
ATOM 1007 O O . GLU A 1 137 ? -6.489 12.031 1.775 1.00 17.59 129 GLU A O 1
ATOM 1013 N N . LEU A 1 138 ? -8.500 12.904 2.289 1.00 15.22 130 LEU A N 1
ATOM 1014 C CA . LEU A 1 138 ? -8.326 12.703 3.716 1.00 18.33 130 LEU A CA 1
ATOM 1015 C C . LEU A 1 138 ? -9.177 11.540 4.224 1.00 17.14 130 LEU A C 1
ATOM 1016 O O . LEU A 1 138 ? -9.174 11.302 5.428 1.00 17.77 130 LEU A O 1
ATOM 1021 N N . GLN A 1 139 ? -9.925 10.835 3.347 1.00 20.53 131 GLN A N 1
ATOM 1022 C CA . GLN A 1 139 ? -10.892 9.781 3.706 1.00 19.35 131 GLN A CA 1
ATOM 1023 C C . GLN A 1 139 ? -10.335 8.706 4.632 1.00 20.04 131 GLN A C 1
ATOM 1024 O O . GLN A 1 139 ? -11.076 8.127 5.428 1.00 20.77 131 GLN A O 1
ATOM 1030 N N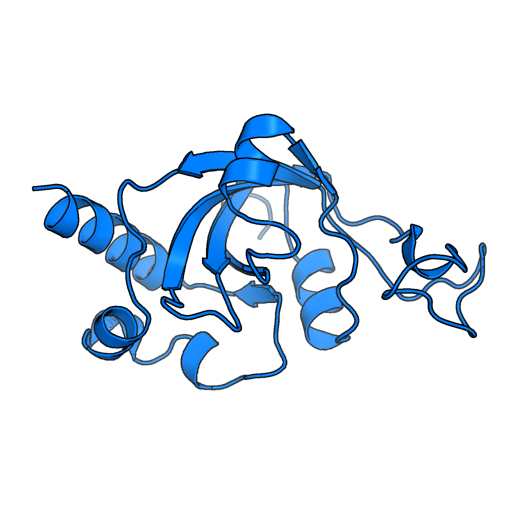 . LYS A 1 140 ? -9.047 8.411 4.513 1.00 18.41 132 LYS A N 1
ATOM 1031 C CA . LYS A 1 140 ? -8.382 7.311 5.292 1.00 18.93 132 LYS A CA 1
ATOM 1032 C C . LYS A 1 140 ? -7.658 7.780 6.547 1.00 20.42 132 LYS A C 1
ATOM 1033 O O . LYS A 1 140 ? -6.881 7.019 7.106 1.00 20.25 132 LYS A O 1
ATOM 1039 N N . MET A 1 141 ? -7.733 9.058 6.915 1.00 14.09 133 MET A N 1
ATOM 1040 C CA . MET A 1 141 ? -7.099 9.498 8.181 1.00 15.28 133 MET A CA 1
ATOM 1041 C C . MET A 1 141 ? -7.630 8.674 9.378 1.00 13.63 133 MET A C 1
ATOM 1042 O O . MET A 1 141 ? -8.801 8.355 9.552 1.00 17.66 133 MET A O 1
ATOM 1047 N N . ALA A 1 142 ? -6.635 8.367 10.214 1.00 19.57 134 ALA A N 1
ATOM 1048 C CA . ALA A 1 142 ? -6.850 7.761 11.508 1.00 16.50 134 ALA A CA 1
ATOM 1049 C C . ALA A 1 142 ? -7.739 8.574 12.367 1.00 17.03 134 ALA A C 1
ATOM 1050 O O . ALA A 1 142 ? -8.411 8.041 13.235 1.00 17.31 134 ALA A O 1
ATOM 1052 N N . LEU A 1 143 ? -7.667 9.884 12.171 1.00 20.92 135 LEU A N 1
ATOM 1053 C CA . LEU A 1 143 ? -8.538 10.803 12.873 1.00 21.41 135 LEU A CA 1
ATOM 1054 C C . LEU A 1 143 ? -9.986 10.362 12.881 1.00 21.48 135 LEU A C 1
ATOM 1055 O O . LEU A 1 143 ? -10.674 10.449 13.877 1.00 21.29 135 LEU A O 1
ATOM 1060 N N . PHE A 1 144 ? -10.430 9.792 11.783 1.00 22.27 136 PHE A N 1
ATOM 1061 C CA . PHE A 1 144 ? -11.826 9.464 11.613 1.00 23.55 136 PHE A CA 1
ATOM 1062 C C . PHE A 1 144 ? -12.148 8.089 12.209 1.00 27.23 136 PHE A C 1
ATOM 1063 O O . PHE A 1 144 ? -13.226 7.913 12.754 1.00 29.12 136 PHE A O 1
ATOM 1071 N N . THR A 1 145 ? -11.186 7.161 12.114 1.00 28.96 137 THR A N 1
ATOM 1072 C CA . THR A 1 145 ? -11.283 5.757 12.603 1.00 31.79 137 THR A CA 1
ATOM 1073 C C . THR A 1 145 ? -11.243 5.662 14.139 1.00 32.21 137 THR A C 1
ATOM 1074 O O . THR A 1 145 ? -12.124 5.098 14.776 1.00 32.53 137 THR A O 1
ATOM 1078 N N . GLN A 1 146 ? -10.184 6.210 14.708 1.00 31.80 138 GLN A N 1
ATOM 1079 C CA . GLN A 1 146 ? -9.656 5.837 16.016 1.00 33.25 138 GLN A CA 1
ATOM 1080 C C . GLN A 1 146 ? -9.801 6.968 17.029 1.00 32.92 138 GLN A C 1
ATOM 1081 O O . GLN A 1 146 ? -8.990 7.872 17.069 1.00 29.56 138 GLN A O 1
ATOM 1087 N N . ARG A 1 147 ? -10.800 6.875 17.903 1.00 33.17 139 ARG A N 1
ATOM 1088 C CA . ARG A 1 147 ? -11.147 8.034 18.723 1.00 33.05 139 ARG A CA 1
ATOM 1089 C C . ARG A 1 147 ? -10.258 8.267 19.945 1.00 31.84 139 ARG A C 1
ATOM 1090 O O . ARG A 1 147 ? -9.891 9.415 20.214 1.00 34.70 139 ARG A O 1
ATOM 1098 N N . ARG A 1 148 ? -9.788 7.207 20.591 1.00 29.01 140 ARG A N 1
ATOM 1099 C CA . ARG A 1 148 ? -8.965 7.370 21.813 1.00 27.20 140 ARG A CA 1
ATOM 1100 C C . ARG A 1 148 ? -7.485 7.676 21.483 1.00 24.08 140 ARG A C 1
ATOM 1101 O O . ARG A 1 148 ? -6.637 7.987 22.365 1.00 23.70 140 ARG A O 1
ATOM 1109 N N . LEU A 1 149 ? -7.207 7.672 20.190 1.00 20.08 141 LEU A N 1
ATOM 1110 C CA . LEU A 1 149 ? -5.848 7.735 19.731 1.00 18.86 141 LEU A CA 1
ATOM 1111 C C . LEU A 1 149 ? -5.484 9.182 19.648 1.00 19.79 141 LEU A C 1
ATOM 1112 O O . LEU A 1 149 ? -5.789 9.838 18.652 1.00 23.08 141 LEU A O 1
ATOM 1117 N N . SER A 1 150 ? -4.793 9.678 20.664 1.00 20.34 142 SER A N 1
ATOM 1118 C CA . SER A 1 150 ? -4.486 11.135 20.748 1.00 18.26 142 SER A CA 1
ATOM 1119 C C . SER A 1 150 ? -3.200 11.511 20.063 1.00 17.20 142 SER A C 1
ATOM 1120 O O . SER A 1 150 ? -2.883 12.705 19.934 1.00 15.22 142 SER A O 1
ATOM 1123 N N . VAL A 1 151 ? -2.446 10.511 19.633 1.00 14.52 143 VAL A N 1
ATOM 1124 C CA . VAL A 1 151 ? -1.224 10.707 18.855 1.00 13.82 143 VAL A CA 1
ATOM 1125 C C . VAL A 1 151 ? -1.332 9.771 17.643 1.00 13.80 143 VAL A C 1
ATOM 1126 O O . VAL A 1 151 ? -1.328 8.544 17.835 1.00 14.18 143 VAL A O 1
ATOM 1130 N N . GLN A 1 152 ? -1.490 10.299 16.439 1.00 13.87 144 GLN A N 1
ATOM 1131 C CA . GLN A 1 152 ? -1.831 9.548 15.238 1.00 13.49 144 GLN A CA 1
ATOM 1132 C C . GLN A 1 152 ? -0.841 9.733 14.094 1.00 17.73 144 GLN A C 1
ATOM 1133 O O . GLN A 1 152 ? -0.362 10.862 13.858 1.00 15.00 144 GLN A O 1
ATOM 1139 N N . PRO A 1 153 ? -0.557 8.651 13.337 1.00 16.08 145 PRO A N 1
ATOM 1140 C CA . PRO A 1 153 ? 0.185 8.876 12.097 1.00 17.72 145 PRO A CA 1
ATOM 1141 C C . PRO A 1 153 ? -0.694 9.534 11.054 1.00 16.57 145 PRO A C 1
ATOM 1142 O O . PRO A 1 153 ? -1.938 9.335 11.036 1.00 16.41 145 PRO A O 1
ATOM 1146 N N . VAL A 1 154 ? -0.023 10.431 10.303 1.00 16.62 146 VAL A N 1
ATOM 1147 C CA . VAL A 1 154 ? -0.545 11.124 9.177 1.00 16.56 146 VAL A CA 1
ATOM 1148 C C . VAL A 1 154 ? 0.283 10.750 7.919 1.00 15.47 146 VAL A C 1
ATOM 1149 O O . VAL A 1 154 ? 1.485 10.745 7.920 1.00 16.47 146 VAL A O 1
ATOM 1153 N N . SER A 1 155 ? -0.413 10.447 6.809 1.00 15.87 147 SER A N 1
ATOM 1154 C CA . SER A 1 155 ? 0.384 10.124 5.621 1.00 15.59 147 SER A CA 1
ATOM 1155 C C . SER A 1 155 ? 1.010 11.419 5.054 1.00 16.68 147 SER A C 1
ATOM 1156 O O . SER A 1 155 ? 0.431 12.539 5.276 1.00 15.28 147 SER A O 1
ATOM 1159 N N . ALA A 1 156 ? 2.000 11.287 4.219 1.00 17.29 148 ALA A N 1
ATOM 1160 C CA . ALA A 1 156 ? 2.620 12.447 3.552 1.00 17.09 148 ALA A CA 1
ATOM 1161 C C . ALA A 1 156 ? 1.573 13.217 2.747 1.00 17.98 148 ALA A C 1
ATOM 1162 O O . ALA A 1 156 ? 1.613 14.491 2.768 1.00 19.67 148 ALA A O 1
ATOM 1164 N N . SER A 1 157 ? 0.660 12.526 2.047 1.00 16.68 149 SER A N 1
ATOM 1165 C CA . SER A 1 157 ? -0.350 13.189 1.208 1.00 18.39 149 SER A CA 1
ATOM 1166 C C . SER A 1 157 ? -1.419 13.874 2.043 1.00 18.42 149 SER A C 1
ATOM 1167 O O . SER A 1 157 ? -1.979 14.903 1.625 1.00 17.70 149 SER A O 1
ATOM 1170 N N . GLU A 1 158 ? -1.790 13.237 3.165 1.00 15.84 150 GLU A N 1
ATOM 1171 C CA . GLU A 1 158 ? -2.740 13.798 4.095 1.00 16.60 150 GLU A CA 1
ATOM 1172 C C . GLU A 1 158 ? -2.168 15.149 4.645 1.00 15.55 150 GLU A C 1
ATOM 1173 O O . GLU A 1 158 ? -2.908 16.159 4.659 1.00 15.91 150 GLU A O 1
ATOM 1179 N N . TYR A 1 159 ? -0.975 15.135 5.131 1.00 16.85 151 TYR A N 1
ATOM 1180 C CA . TYR A 1 159 ? -0.222 16.322 5.605 1.00 15.64 151 TYR A CA 1
ATOM 1181 C C . TYR A 1 159 ? -0.272 17.365 4.521 1.00 18.18 151 TYR A C 1
ATOM 1182 O O . TYR A 1 159 ? -0.693 18.493 4.775 1.00 16.01 151 TYR A O 1
ATOM 1191 N N . ALA A 1 160 ? 0.131 17.011 3.311 1.00 18.51 152 ALA A N 1
ATOM 1192 C CA . ALA A 1 160 ? 0.228 17.953 2.155 1.00 19.95 152 ALA A CA 1
ATOM 1193 C C . ALA A 1 160 ? -1.156 18.608 1.923 1.00 19.33 152 ALA A C 1
ATOM 1194 O O . ALA A 1 160 ? -1.254 19.821 1.728 1.00 17.33 152 ALA A O 1
ATOM 1196 N N . TYR A 1 161 ? -2.197 17.776 1.879 1.00 16.46 153 TYR A N 1
ATOM 1197 C CA . TYR A 1 161 ? -3.562 18.256 1.556 1.00 16.51 153 TYR A CA 1
ATOM 1198 C C . TYR A 1 161 ? -4.078 19.257 2.603 1.00 15.24 153 TYR A C 1
ATOM 1199 O O . TYR A 1 161 ? -4.649 20.363 2.295 1.00 16.28 153 TYR A O 1
ATOM 1208 N N . ILE A 1 162 ? -3.777 18.949 3.862 1.00 17.21 154 ILE A N 1
ATOM 1209 C CA . ILE A 1 162 ? -4.186 19.780 5.006 1.00 17.76 154 ILE A CA 1
ATOM 1210 C C . ILE A 1 162 ? -3.506 21.140 4.978 1.00 16.90 154 ILE A C 1
ATOM 1211 O O . ILE A 1 162 ? -4.195 22.127 5.160 1.00 16.36 154 ILE A O 1
ATOM 1216 N N . LEU A 1 163 ? -2.236 21.194 4.682 1.00 14.51 155 LEU A N 1
ATOM 1217 C CA . LEU A 1 163 ? -1.492 22.438 4.569 1.00 13.91 155 LEU A CA 1
ATOM 1218 C C . LEU A 1 163 ? -2.054 23.220 3.391 1.00 13.81 155 LEU A C 1
ATOM 1219 O O . LEU A 1 163 ? -2.235 24.436 3.487 1.00 13.19 155 LEU A O 1
ATOM 1224 N N . ARG A 1 164 ? -2.404 22.566 2.296 1.00 15.42 156 ARG A N 1
ATOM 1225 C CA . ARG A 1 164 ? -3.048 23.199 1.136 1.00 15.26 156 ARG A CA 1
ATOM 1226 C C . ARG A 1 164 ? -4.363 23.839 1.537 1.00 15.22 156 ARG A C 1
ATOM 1227 O O . ARG A 1 164 ? -4.725 24.912 1.118 1.00 13.59 156 ARG A O 1
ATOM 1235 N N . MET A 1 165 ? -5.154 23.101 2.283 1.00 14.76 157 MET A N 1
ATOM 1236 C CA . MET A 1 165 ? -6.423 23.635 2.801 1.00 15.69 157 MET A CA 1
ATOM 1237 C C . MET A 1 165 ? -6.286 24.914 3.661 1.00 14.47 157 MET A C 1
ATOM 1238 O O . MET A 1 165 ? -7.117 25.840 3.585 1.00 13.77 157 MET A O 1
ATOM 1243 N N . ASN A 1 166 ? -5.251 24.937 4.506 1.00 13.56 158 ASN A N 1
ATOM 1244 C CA . ASN A 1 166 ? -5.000 26.153 5.285 1.00 12.71 158 ASN A CA 1
ATOM 1245 C C . ASN A 1 166 ? -4.727 27.334 4.358 1.00 13.43 158 ASN A C 1
ATOM 1246 O O . ASN A 1 166 ? -5.219 28.464 4.594 1.00 11.69 158 ASN A O 1
ATOM 1251 N N . GLU A 1 167 ? -3.945 27.102 3.311 1.00 15.72 159 GLU A N 1
ATOM 1252 C CA . GLU A 1 167 ? -3.628 28.159 2.358 1.00 15.51 159 GLU A CA 1
ATOM 1253 C C . GLU A 1 167 ? -4.860 28.620 1.639 1.00 17.50 159 GLU A C 1
ATOM 1254 O O . GLU A 1 167 ? -5.027 29.797 1.479 1.00 16.75 159 GLU A O 1
ATOM 1260 N N . GLU A 1 168 ? -5.746 27.701 1.230 1.00 16.37 160 GLU A N 1
ATOM 1261 C CA . GLU A 1 168 ? -6.990 28.074 0.534 1.00 18.76 160 GLU A CA 1
ATOM 1262 C C . GLU A 1 168 ? -7.837 28.927 1.455 1.00 18.52 160 GLU A C 1
ATOM 1263 O O . GLU A 1 168 ? -8.389 29.926 1.017 1.00 19.76 160 GLU A O 1
ATOM 1269 N N . GLN A 1 169 ? -7.913 28.555 2.729 1.00 20.68 161 GLN A N 1
ATOM 1270 C CA . GLN A 1 169 ? -8.724 29.256 3.736 1.00 24.08 161 GLN A CA 1
ATOM 1271 C C . GLN A 1 169 ? -8.168 30.665 4.015 1.00 25.68 161 GLN A C 1
ATOM 1272 O O . GLN A 1 169 ? -8.923 31.627 4.217 1.00 27.04 161 GLN A O 1
ATOM 1278 N N . GLN A 1 170 ? -6.854 30.793 3.954 1.00 28.71 162 GLN A N 1
ATOM 1279 C CA . GLN A 1 170 ? -6.171 32.062 4.234 1.00 32.39 162 GLN A CA 1
ATOM 1280 C C . GLN A 1 170 ? -6.237 33.035 3.042 1.00 33.38 162 GLN A C 1
ATOM 1281 O O . GLN A 1 170 ? -5.793 34.189 3.134 1.00 33.08 162 GLN A O 1
ATOM 1287 N N . ARG A 1 171 ? -6.827 32.583 1.940 1.00 34.64 163 ARG A N 1
ATOM 1288 C CA . ARG A 1 171 ? -7.017 33.415 0.750 1.00 35.76 163 ARG A CA 1
ATOM 1289 C C . ARG A 1 171 ? -8.457 33.946 0.553 1.00 36.72 163 ARG A C 1
ATOM 1290 O O . ARG A 1 171 ? -9.458 33.245 0.773 1.00 37.03 163 ARG A O 1
#

Radius of gyration: 15.36 Å; Cα contacts (8 Å, |Δi|>4): 307; chains: 1; bounding box: 33×32×43 Å

Nearest PDB structures (foldseek):
  2ar1-assembly1_A  TM=1.006E+00  e=1.108E-36  Leishmania major
  2g2x-assembly3_C  TM=9.692E-01  e=1.008E-21  Pseudomonas putida KT2440
  2eve-assembly1_A  TM=9.764E-01  e=7.706E-21  Pseudomonas syringae pv. tomato str. DC3000
  5j3e-assembly2_B  TM=9.602E-01  e=3.243E-19  Homo sapiens
  3eop-assembly1_A  TM=9.459E-01  e=1.205E-18  Homo sapiens